Protein AF-A0A7S1ZWA6-F1 (afdb_monomer_lite)

Sequence (176 aa):
ALSWRKVLYVEPWWPSSDVWHSRYDVGHKGELLRSEEECADMYNGGGSVSKQLWMEYSKDRPYVSSAGPEVEAATIIFHNRCNILPDLERWIKEEGYYGGSCSPSFKDLDSALRSIIHILLLLGDKDNDDDDFKWDIFSKLCNNQHVNIVTTYLDKRVCLPRDMGSPCAASIRTLA

Foldseek 3Di:
DDDPVPVPDPDDDDDDPDDDADPVQADPPRDGVDDPVVRCCVVVPDPVVQLVVLCVVCPVPVPADNLHLLLRLLVLCVVCVVVLLVVLLVVCVVVCVDPDDDDDDSVRLSVLSVLSSVLSVLVSPPVDPPVVVNVVSLVVSLPDPSNVSSLVVCLVPDDPPVSHHPRNSVSSNVSD

Structure (mmCIF, N/CA/C/O backbone):
data_AF-A0A7S1ZWA6-F1
#
_entry.id   AF-A0A7S1ZWA6-F1
#
loop_
_atom_site.group_PDB
_atom_site.id
_atom_site.type_symbol
_atom_site.label_atom_id
_atom_site.label_alt_id
_atom_site.label_comp_id
_atom_site.label_asym_id
_atom_site.label_entity_id
_atom_site.label_seq_id
_atom_site.pdbx_PDB_ins_code
_atom_site.Cartn_x
_atom_site.Cartn_y
_atom_site.Cartn_z
_atom_site.occupancy
_atom_site.B_iso_or_equiv
_atom_site.auth_seq_id
_atom_site.auth_comp_id
_atom_site.auth_asym_id
_atom_site.auth_atom_id
_atom_site.pdbx_PDB_model_num
ATOM 1 N N . ALA A 1 1 ? -6.184 -18.912 13.114 1.00 37.22 1 ALA A N 1
ATOM 2 C CA . ALA A 1 1 ? -5.931 -18.716 11.673 1.00 37.22 1 ALA A CA 1
ATOM 3 C C . ALA A 1 1 ? -4.424 -18.714 11.450 1.00 37.22 1 ALA A C 1
ATOM 5 O O . ALA A 1 1 ? -3.718 -18.027 12.178 1.00 37.22 1 ALA A O 1
ATOM 6 N N . LEU A 1 2 ? -3.920 -19.557 10.547 1.00 27.98 2 LEU A N 1
ATOM 7 C CA . LEU A 1 2 ? -2.489 -19.675 10.260 1.00 27.98 2 LEU A CA 1
ATOM 8 C C . LEU A 1 2 ? -2.003 -18.382 9.588 1.00 27.98 2 LEU A C 1
ATOM 10 O O . LEU A 1 2 ? -2.348 -18.106 8.443 1.00 27.98 2 LEU A O 1
ATOM 14 N N . SER A 1 3 ? -1.236 -17.584 10.333 1.00 35.84 3 SER A N 1
ATOM 15 C CA . SER A 1 3 ? -0.477 -16.446 9.812 1.00 35.84 3 SER A CA 1
ATOM 16 C C . SER A 1 3 ? 0.402 -16.911 8.650 1.00 35.84 3 SER A C 1
ATOM 18 O O . SER A 1 3 ? 1.092 -17.929 8.754 1.00 35.84 3 SER A O 1
ATOM 20 N N . TRP A 1 4 ? 0.426 -16.149 7.557 1.00 37.41 4 TRP A N 1
ATOM 21 C CA . TRP A 1 4 ? 1.254 -16.436 6.380 1.00 37.41 4 TRP A CA 1
ATOM 22 C C . TRP A 1 4 ? 2.762 -16.431 6.679 1.00 37.41 4 TRP A C 1
ATOM 24 O O . TRP A 1 4 ? 3.546 -16.844 5.829 1.00 37.41 4 TRP A O 1
ATOM 34 N N . ARG A 1 5 ? 3.170 -16.100 7.919 1.00 39.28 5 ARG A N 1
ATOM 35 C CA . ARG A 1 5 ? 4.520 -16.341 8.458 1.00 39.28 5 ARG A CA 1
ATOM 36 C C . ARG A 1 5 ? 5.006 -17.794 8.319 1.00 39.28 5 ARG A C 1
ATOM 38 O O . ARG A 1 5 ? 6.176 -18.033 8.569 1.00 39.28 5 ARG A O 1
ATOM 45 N N . LYS A 1 6 ? 4.164 -18.766 7.936 1.00 35.19 6 LYS A N 1
ATOM 46 C CA . LYS A 1 6 ? 4.553 -20.183 7.780 1.00 35.19 6 LYS A CA 1
ATOM 47 C C . LYS A 1 6 ? 4.472 -20.771 6.365 1.00 35.19 6 LYS A C 1
ATOM 49 O O . LYS A 1 6 ? 4.787 -21.942 6.213 1.00 35.19 6 LYS A O 1
ATOM 54 N N . VAL A 1 7 ? 4.088 -20.014 5.333 1.00 34.69 7 VAL A N 1
ATOM 55 C CA . VAL A 1 7 ? 3.915 -20.586 3.972 1.00 34.69 7 VAL A CA 1
ATOM 56 C C . VAL A 1 7 ? 5.137 -20.370 3.061 1.00 34.69 7 VAL A C 1
ATOM 58 O O . VAL A 1 7 ? 5.236 -20.997 2.014 1.00 34.69 7 VAL A O 1
ATOM 61 N N . LEU A 1 8 ? 6.129 -19.580 3.492 1.00 34.53 8 LEU A N 1
ATOM 62 C CA . LEU A 1 8 ? 7.425 -19.444 2.801 1.00 34.53 8 LEU A CA 1
ATOM 63 C C . LEU A 1 8 ? 8.620 -20.039 3.571 1.00 34.53 8 LEU A C 1
ATOM 65 O O . LEU A 1 8 ? 9.731 -20.027 3.057 1.00 34.53 8 LEU A O 1
ATOM 69 N N . TYR A 1 9 ? 8.404 -20.615 4.759 1.00 34.94 9 TYR A N 1
ATOM 70 C CA . TYR A 1 9 ? 9.453 -21.291 5.531 1.00 34.94 9 TYR A CA 1
ATOM 71 C C . TYR A 1 9 ? 9.275 -22.807 5.458 1.00 34.94 9 TYR A C 1
ATOM 73 O O . TYR A 1 9 ? 8.705 -23.434 6.351 1.00 34.94 9 TYR A O 1
ATOM 81 N N . VAL A 1 10 ? 9.767 -23.392 4.367 1.00 36.12 10 VAL A N 1
ATOM 82 C CA . VAL A 1 10 ? 10.088 -24.821 4.317 1.00 36.12 10 VAL A CA 1
ATOM 83 C C . VAL A 1 10 ? 11.434 -24.990 5.027 1.00 36.12 10 VAL A C 1
ATOM 85 O O . VAL A 1 10 ? 12.458 -24.716 4.423 1.00 36.12 10 VAL A O 1
ATOM 88 N N . GLU A 1 11 ? 11.361 -25.365 6.309 1.00 33.47 11 GLU A N 1
ATOM 89 C CA . GLU A 1 11 ? 12.400 -25.867 7.239 1.00 33.47 11 GLU A CA 1
ATOM 90 C C . GLU A 1 11 ? 13.762 -25.127 7.353 1.00 33.47 11 GLU A C 1
ATOM 92 O O . GLU A 1 11 ? 14.417 -24.833 6.357 1.00 33.47 11 GLU A O 1
ATOM 97 N N . PRO A 1 12 ? 14.251 -24.847 8.583 1.00 37.88 12 PRO A N 1
ATOM 98 C CA . PRO A 1 12 ? 15.479 -24.088 8.788 1.00 37.88 12 PRO A CA 1
ATOM 99 C C . PRO A 1 12 ? 16.715 -24.988 8.667 1.00 37.88 12 PRO A C 1
ATOM 101 O O . PRO A 1 12 ? 16.806 -26.022 9.328 1.00 37.88 12 PRO A O 1
ATOM 104 N N . TRP A 1 13 ? 17.719 -24.545 7.913 1.00 33.16 13 TRP A N 1
ATOM 105 C CA . TRP A 1 13 ? 19.096 -25.000 8.101 1.00 33.16 13 TRP A CA 1
ATOM 106 C C . TRP A 1 13 ? 20.011 -23.768 8.178 1.00 33.16 13 TRP A C 1
ATOM 108 O O . TRP A 1 13 ? 19.970 -22.893 7.321 1.00 33.16 13 TRP A O 1
ATOM 118 N N . TRP A 1 14 ? 20.810 -23.710 9.248 1.00 42.53 14 TRP A N 1
ATOM 119 C CA . TRP A 1 14 ? 21.874 -22.732 9.559 1.00 42.53 14 TRP A CA 1
ATOM 120 C C . TRP A 1 14 ? 23.223 -23.512 9.622 1.00 42.53 14 TRP A C 1
ATOM 122 O O . TRP A 1 14 ? 23.127 -24.722 9.867 1.00 42.53 14 TRP A O 1
ATOM 132 N N . PRO A 1 15 ? 24.451 -22.932 9.455 1.00 47.16 15 PRO A N 1
ATOM 133 C CA . PRO A 1 15 ? 24.864 -21.747 10.211 1.00 47.16 15 PRO A CA 1
ATOM 134 C C . PRO A 1 15 ? 25.887 -20.726 9.655 1.00 47.16 15 PRO A C 1
ATOM 136 O O . PRO A 1 15 ? 27.034 -21.077 9.402 1.00 47.16 15 PRO A O 1
ATOM 139 N N . SER A 1 16 ? 25.544 -19.431 9.716 1.00 37.75 16 SER A N 1
ATOM 140 C CA . SER A 1 16 ? 26.432 -18.349 10.206 1.00 37.75 16 SER A CA 1
ATOM 141 C C . SER A 1 16 ? 25.599 -17.147 10.682 1.00 37.75 16 SER A C 1
ATOM 143 O O . SER A 1 16 ? 24.561 -16.846 10.122 1.00 37.75 16 SER A O 1
ATOM 145 N N . SER A 1 17 ? 25.969 -16.539 11.808 1.00 46.81 17 SER A N 1
ATOM 146 C CA . SER A 1 17 ? 25.176 -15.565 12.577 1.00 46.81 17 SER A CA 1
ATOM 147 C C . SER A 1 17 ? 24.737 -14.318 11.789 1.00 46.81 17 SER A C 1
ATOM 149 O O . SER A 1 17 ? 25.574 -13.613 11.241 1.00 46.81 17 SER A O 1
ATOM 151 N N . ASP A 1 18 ? 23.433 -14.032 11.871 1.00 48.75 18 ASP A N 1
ATOM 152 C CA . ASP A 1 18 ? 22.738 -12.755 11.620 1.00 48.75 18 ASP A CA 1
ATOM 153 C C . ASP A 1 18 ? 22.154 -12.443 10.224 1.00 48.75 18 ASP A C 1
ATOM 155 O O . ASP A 1 18 ? 21.359 -11.506 10.134 1.00 48.75 18 ASP A O 1
ATOM 159 N N . VAL A 1 19 ? 22.384 -13.238 9.166 1.00 51.50 19 VAL A N 1
ATOM 160 C CA . VAL A 1 19 ? 21.798 -12.960 7.827 1.00 51.50 19 VAL A CA 1
ATOM 161 C C . VAL A 1 19 ? 21.199 -14.206 7.162 1.00 51.50 19 VAL A C 1
ATOM 163 O O . VAL A 1 19 ? 21.841 -15.242 7.042 1.00 51.50 19 VAL A O 1
ATOM 166 N N . TRP A 1 20 ? 19.925 -14.125 6.749 1.00 56.06 20 TRP A N 1
ATOM 167 C CA . TRP A 1 20 ? 19.206 -15.228 6.093 1.00 56.06 20 TRP A CA 1
ATOM 168 C C . TRP A 1 20 ? 19.703 -15.455 4.657 1.00 56.06 20 TRP A C 1
ATOM 170 O O . TRP A 1 20 ? 19.647 -14.543 3.837 1.00 56.06 20 TRP A O 1
ATOM 180 N N . HIS A 1 21 ? 20.078 -16.694 4.321 1.00 50.84 21 HIS A N 1
ATOM 181 C CA . HIS A 1 21 ? 20.459 -17.111 2.963 1.00 50.84 21 HIS A CA 1
ATOM 182 C C . HIS A 1 21 ? 19.556 -18.258 2.482 1.00 50.84 21 HIS A C 1
ATOM 184 O O . HIS A 1 21 ? 19.203 -19.135 3.274 1.00 50.84 21 HIS A O 1
ATOM 190 N N . SER A 1 22 ? 19.139 -18.280 1.205 1.00 57.06 22 SER A N 1
ATOM 191 C CA . SER A 1 22 ? 18.287 -19.381 0.719 1.00 57.06 22 SER A CA 1
ATOM 192 C C . SER A 1 22 ? 19.089 -20.633 0.374 1.00 57.06 22 SER A C 1
ATOM 194 O O . SER A 1 22 ? 20.26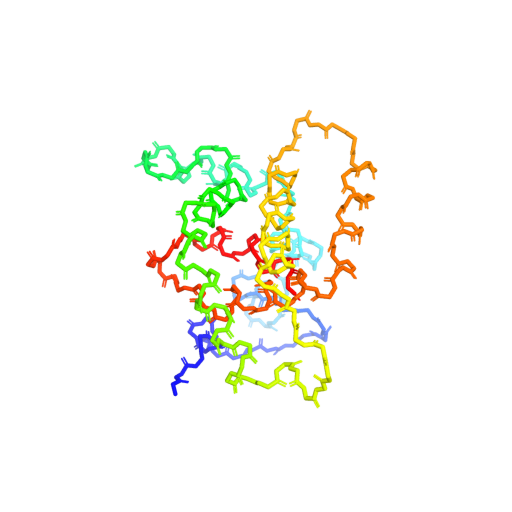7 -20.574 0.035 1.00 57.06 22 SER A O 1
ATOM 196 N N . ARG A 1 23 ? 18.413 -21.789 0.382 1.00 56.72 23 ARG A N 1
ATOM 197 C CA . ARG A 1 23 ? 18.974 -23.111 0.039 1.00 56.72 23 ARG A CA 1
ATOM 198 C C . ARG A 1 23 ? 19.673 -23.190 -1.324 1.00 56.72 23 ARG A C 1
ATOM 200 O O . ARG A 1 23 ? 20.365 -24.168 -1.580 1.00 56.72 23 ARG A O 1
ATOM 207 N N . TYR A 1 24 ? 19.414 -22.240 -2.221 1.00 58.88 24 TYR A N 1
ATOM 208 C CA . TYR A 1 24 ? 20.044 -22.188 -3.541 1.00 58.88 24 TYR A CA 1
ATOM 209 C C . TYR A 1 24 ? 21.409 -21.501 -3.520 1.00 58.88 24 TYR A C 1
ATOM 211 O O . TYR A 1 24 ? 22.161 -21.663 -4.473 1.00 58.88 24 TYR A O 1
ATOM 219 N N . ASP A 1 25 ? 21.732 -20.783 -2.443 1.00 56.66 25 ASP A N 1
ATOM 220 C CA . ASP A 1 25 ? 23.010 -20.094 -2.254 1.00 56.66 25 ASP A CA 1
ATOM 221 C C . ASP A 1 25 ? 23.911 -20.802 -1.253 1.00 56.66 25 ASP A C 1
ATOM 223 O O . ASP A 1 25 ? 24.984 -20.302 -0.950 1.00 56.66 25 ASP A O 1
ATOM 227 N N . VAL A 1 26 ? 23.502 -21.965 -0.746 1.00 53.94 26 VAL A N 1
ATOM 228 C CA . VAL A 1 26 ? 24.263 -22.729 0.240 1.00 53.94 26 VAL A CA 1
ATOM 229 C C . VAL A 1 26 ? 24.624 -24.094 -0.348 1.00 53.94 26 VAL A C 1
ATOM 231 O O . VAL A 1 26 ? 23.757 -24.871 -0.748 1.00 53.94 26 VAL A O 1
ATOM 234 N N . GLY A 1 27 ? 25.921 -24.390 -0.424 1.00 64.75 27 GLY A N 1
ATOM 235 C CA . GLY A 1 27 ? 26.468 -25.641 -0.939 1.00 64.75 27 GLY A CA 1
ATOM 236 C C . GLY A 1 27 ? 26.289 -26.824 0.017 1.00 64.75 27 GLY A C 1
ATOM 237 O O . GLY A 1 27 ? 25.732 -26.705 1.108 1.00 64.75 27 GLY A O 1
ATOM 238 N N . HIS A 1 28 ? 26.831 -27.988 -0.365 1.00 49.00 28 HIS A N 1
ATOM 239 C CA . HIS A 1 28 ? 26.666 -29.286 0.325 1.00 49.00 28 HIS A CA 1
ATOM 240 C C . HIS A 1 28 ? 27.190 -29.327 1.789 1.00 49.00 28 HIS A C 1
ATOM 242 O O . HIS A 1 28 ? 27.179 -30.375 2.431 1.00 49.00 28 HIS A O 1
ATOM 248 N N . LYS A 1 29 ? 27.664 -28.216 2.362 1.00 56.00 29 LYS A N 1
ATOM 249 C CA . LYS A 1 29 ? 28.190 -28.149 3.737 1.00 56.00 29 LYS A CA 1
ATOM 250 C C . LYS A 1 29 ? 27.863 -26.856 4.487 1.00 56.00 29 LYS A C 1
ATOM 252 O O . LYS A 1 29 ? 28.494 -26.581 5.499 1.00 56.00 29 LYS A O 1
ATOM 257 N N . GLY A 1 30 ? 26.901 -26.063 4.019 1.00 56.09 30 GLY A N 1
ATOM 258 C CA . GLY A 1 30 ? 26.610 -24.777 4.664 1.00 56.09 30 GLY A CA 1
ATOM 259 C C . GLY A 1 30 ? 27.470 -23.612 4.164 1.00 56.09 30 GLY A C 1
ATOM 260 O O . GLY A 1 30 ? 27.243 -22.485 4.577 1.00 56.09 30 GLY A O 1
ATOM 261 N N . GLU A 1 31 ? 28.433 -23.865 3.275 1.00 64.50 31 GLU A N 1
ATOM 262 C CA . GLU A 1 31 ? 29.238 -22.820 2.638 1.00 64.50 31 GLU A CA 1
ATOM 263 C C . GLU A 1 31 ? 28.384 -22.047 1.634 1.00 64.50 31 GLU A C 1
ATOM 265 O O . GLU A 1 31 ? 27.687 -22.660 0.821 1.00 64.50 31 GLU A O 1
ATOM 270 N N . LEU A 1 32 ? 28.440 -20.716 1.676 1.00 59.88 32 LEU A N 1
ATOM 271 C CA . LEU A 1 32 ? 27.784 -19.902 0.663 1.00 59.88 32 LEU A CA 1
ATOM 272 C C . LEU A 1 32 ? 28.450 -20.148 -0.697 1.00 59.88 32 LEU A C 1
ATOM 274 O O . LEU A 1 32 ? 29.672 -20.131 -0.827 1.00 59.88 32 LEU A O 1
ATOM 278 N N . LEU A 1 33 ? 27.636 -20.389 -1.722 1.00 72.50 33 LEU A N 1
ATOM 279 C CA . LEU A 1 33 ? 28.070 -20.563 -3.112 1.00 72.50 33 LEU A CA 1
ATOM 280 C C . LEU A 1 33 ? 28.536 -19.244 -3.747 1.00 72.50 33 LEU A C 1
ATOM 282 O O . LEU A 1 33 ? 29.044 -19.247 -4.867 1.00 72.50 33 LEU A O 1
ATOM 286 N N . ARG A 1 34 ? 28.314 -18.132 -3.046 1.00 70.56 34 ARG A N 1
ATOM 287 C CA . ARG A 1 34 ? 28.573 -16.743 -3.429 1.00 70.56 34 ARG A CA 1
ATOM 288 C C . ARG A 1 34 ? 29.049 -15.973 -2.202 1.00 70.56 34 ARG A C 1
ATOM 290 O O . ARG A 1 34 ? 28.900 -16.464 -1.084 1.00 70.56 34 ARG A O 1
ATOM 297 N N . SER A 1 35 ? 29.608 -14.781 -2.380 1.00 76.06 35 SER A N 1
ATOM 298 C CA . SER A 1 35 ? 29.927 -13.943 -1.218 1.00 76.06 35 SER A CA 1
AT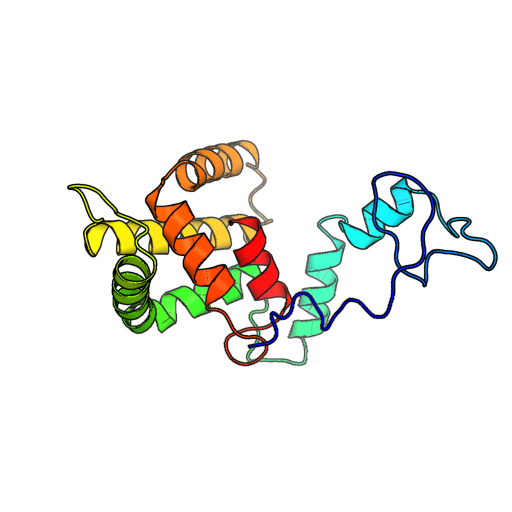OM 299 C C . SER A 1 35 ? 28.646 -13.501 -0.490 1.00 76.06 35 SER A C 1
ATOM 301 O O . SER A 1 35 ? 27.558 -13.472 -1.074 1.00 76.06 35 SER A O 1
ATOM 303 N N . GLU A 1 36 ? 28.755 -13.149 0.795 1.00 63.97 36 GLU A N 1
ATOM 304 C CA . GLU A 1 36 ? 27.631 -12.564 1.544 1.00 63.97 36 GLU A CA 1
ATOM 305 C C . GLU A 1 36 ? 27.128 -11.274 0.884 1.00 63.97 36 GLU A C 1
ATOM 307 O O . GLU A 1 36 ? 25.920 -11.061 0.830 1.00 63.97 36 GLU A O 1
ATOM 312 N N . GLU A 1 37 ? 28.032 -10.467 0.314 1.00 63.41 37 GLU A N 1
ATOM 313 C CA . GLU A 1 37 ? 27.702 -9.262 -0.458 1.00 63.41 37 GLU A CA 1
ATOM 314 C C . GLU A 1 37 ? 26.901 -9.595 -1.725 1.00 63.41 37 GLU A C 1
ATOM 316 O O . GLU A 1 37 ? 25.874 -8.978 -1.972 1.00 63.41 37 GLU A O 1
ATOM 321 N N . GLU A 1 38 ? 27.285 -10.622 -2.489 1.00 61.59 38 GLU A N 1
ATOM 322 C CA . GLU A 1 38 ? 26.538 -11.065 -3.677 1.00 61.59 38 GLU A CA 1
ATOM 323 C C . GLU A 1 38 ? 25.165 -11.644 -3.317 1.00 61.59 38 GLU A C 1
ATOM 325 O O . GLU A 1 38 ? 24.186 -11.451 -4.042 1.00 61.59 38 GLU A O 1
ATOM 330 N N . CYS A 1 39 ? 25.071 -12.355 -2.191 1.00 54.94 39 CYS A N 1
ATOM 331 C CA . CYS A 1 39 ? 23.794 -12.834 -1.674 1.00 54.94 39 CYS A CA 1
ATOM 332 C C . CYS A 1 39 ? 22.917 -11.653 -1.247 1.00 54.94 39 CYS A C 1
ATOM 334 O O . CYS A 1 39 ? 21.750 -11.588 -1.628 1.00 54.94 39 CYS A O 1
ATOM 336 N N . ALA A 1 40 ? 23.479 -10.703 -0.499 1.00 55.19 40 ALA A N 1
ATOM 337 C CA . ALA A 1 40 ? 22.793 -9.487 -0.093 1.00 55.19 40 ALA A CA 1
ATOM 338 C C . ALA A 1 40 ? 22.317 -8.690 -1.315 1.00 55.19 40 ALA A C 1
ATOM 340 O O . ALA A 1 40 ? 21.155 -8.311 -1.353 1.00 55.19 40 ALA A O 1
ATOM 341 N N . ASP A 1 41 ? 23.133 -8.522 -2.353 1.00 55.72 41 ASP A N 1
ATOM 342 C CA . ASP A 1 41 ? 22.749 -7.828 -3.587 1.00 55.72 41 ASP A CA 1
ATOM 343 C C . ASP A 1 41 ? 21.674 -8.574 -4.386 1.00 55.72 41 ASP A C 1
ATOM 345 O O . ASP A 1 41 ? 20.806 -7.948 -4.999 1.00 55.72 41 ASP A O 1
ATOM 349 N N . MET A 1 42 ? 21.681 -9.908 -4.369 1.00 51.78 42 MET A N 1
ATOM 350 C CA . MET A 1 42 ? 20.676 -10.718 -5.058 1.00 51.78 42 MET A CA 1
ATOM 351 C C . MET A 1 42 ? 19.314 -10.692 -4.348 1.00 51.78 42 MET A C 1
ATOM 353 O O . MET A 1 42 ? 18.279 -10.671 -5.018 1.00 51.78 42 MET A O 1
ATOM 357 N N . TYR A 1 43 ? 19.301 -10.692 -3.011 1.00 49.50 43 TYR A N 1
ATOM 358 C CA . TYR A 1 43 ? 18.070 -10.687 -2.209 1.00 49.50 43 TYR A CA 1
ATOM 359 C C . TYR A 1 43 ? 17.535 -9.288 -1.922 1.00 49.50 43 TYR A C 1
ATOM 361 O O . TYR A 1 43 ? 16.322 -9.083 -1.967 1.00 49.50 43 TYR A O 1
ATOM 369 N N . ASN A 1 44 ? 18.419 -8.330 -1.649 1.00 45.91 44 ASN A N 1
ATOM 370 C CA . ASN A 1 44 ? 18.046 -6.932 -1.448 1.00 45.91 44 ASN A CA 1
ATOM 371 C C . ASN A 1 44 ? 17.812 -6.226 -2.784 1.00 45.91 44 ASN A C 1
ATOM 373 O O . ASN A 1 44 ? 17.064 -5.255 -2.816 1.00 45.91 44 ASN A O 1
ATOM 377 N N . GLY A 1 45 ? 18.385 -6.754 -3.875 1.00 47.19 45 GLY A N 1
ATOM 378 C CA . GLY A 1 45 ? 18.214 -6.269 -5.235 1.00 47.19 45 GLY A CA 1
ATOM 379 C C . GLY A 1 45 ? 18.798 -4.873 -5.418 1.00 47.19 45 GLY A C 1
ATOM 380 O O . GLY A 1 45 ? 18.282 -3.894 -4.886 1.00 47.19 45 GLY A O 1
ATOM 381 N N . GLY A 1 46 ? 19.799 -4.721 -6.285 1.00 47.38 46 GLY A N 1
ATOM 382 C CA . GLY A 1 46 ? 20.040 -3.405 -6.879 1.00 47.38 46 GLY A CA 1
ATOM 383 C C . GLY A 1 46 ? 18.713 -2.880 -7.449 1.00 47.38 46 GLY A C 1
ATOM 384 O O . GLY A 1 46 ? 18.032 -3.604 -8.180 1.00 47.38 46 GLY A O 1
ATOM 385 N N . GLY A 1 47 ? 18.304 -1.651 -7.110 1.00 51.41 47 GLY A N 1
ATOM 386 C CA . GLY A 1 47 ? 16.974 -1.105 -7.444 1.00 51.41 47 GLY A CA 1
ATOM 387 C C . GLY A 1 47 ? 16.599 -1.127 -8.941 1.00 51.41 47 GLY A C 1
ATOM 388 O O . GLY A 1 47 ? 15.436 -0.892 -9.291 1.00 51.41 47 GLY A O 1
ATOM 389 N N . SER A 1 48 ? 17.563 -1.435 -9.818 1.00 50.56 48 SER A N 1
ATOM 390 C CA . SER A 1 48 ? 17.417 -1.683 -11.255 1.00 50.56 48 SER A CA 1
ATOM 391 C C . SER A 1 48 ? 16.829 -3.063 -11.604 1.00 50.56 48 SER A C 1
ATOM 393 O O . SER A 1 48 ? 16.036 -3.151 -12.545 1.00 50.56 48 SER A O 1
ATOM 395 N N . VAL A 1 49 ? 17.133 -4.122 -10.840 1.00 54.97 49 VAL A N 1
ATOM 396 C CA . VAL A 1 49 ? 16.681 -5.504 -11.109 1.00 54.97 49 VAL A CA 1
ATOM 397 C C . VAL A 1 49 ? 15.171 -5.637 -10.897 1.00 54.97 49 VAL A C 1
ATOM 399 O O . VAL A 1 49 ? 14.473 -6.233 -11.716 1.00 54.97 49 VAL A O 1
ATOM 402 N N . SER A 1 50 ? 14.641 -4.990 -9.855 1.00 64.44 50 SER A N 1
ATOM 403 C CA . SER A 1 50 ? 13.203 -4.982 -9.548 1.00 64.44 50 SER A CA 1
ATOM 404 C C . SER A 1 50 ? 12.358 -4.365 -10.679 1.00 64.44 50 SER A C 1
ATOM 406 O O . SER A 1 50 ? 11.327 -4.920 -11.063 1.00 64.44 50 SER A O 1
ATOM 408 N N . LYS A 1 51 ? 12.826 -3.267 -11.302 1.00 66.31 51 LYS A N 1
ATOM 409 C CA . LYS A 1 51 ? 12.097 -2.590 -12.397 1.00 66.31 51 LYS A CA 1
ATOM 410 C C . LYS A 1 51 ? 12.091 -3.423 -13.677 1.00 66.31 51 LYS A C 1
ATOM 412 O O . LYS A 1 51 ? 11.050 -3.533 -14.316 1.00 66.31 51 LYS A O 1
ATOM 417 N N . GLN A 1 52 ? 13.222 -4.022 -14.051 1.00 70.31 52 GLN A N 1
ATOM 418 C CA . GLN A 1 52 ? 13.285 -4.890 -15.233 1.00 70.31 52 GLN A CA 1
ATOM 419 C C . GLN A 1 52 ? 12.389 -6.120 -15.072 1.00 70.31 52 GLN A C 1
ATOM 421 O O . GLN A 1 52 ? 11.631 -6.439 -15.987 1.00 70.31 52 GLN A O 1
ATOM 426 N N . LEU A 1 53 ? 12.411 -6.752 -13.894 1.00 74.25 53 LEU A N 1
ATOM 427 C CA . LEU A 1 53 ? 11.545 -7.887 -13.584 1.00 74.25 53 LEU A CA 1
ATOM 428 C C . LEU A 1 53 ? 10.060 -7.498 -13.655 1.00 74.25 53 LEU A C 1
ATOM 430 O O . LEU A 1 53 ? 9.253 -8.236 -14.215 1.00 74.25 53 LEU A O 1
ATOM 434 N N . TRP A 1 54 ? 9.700 -6.325 -13.127 1.00 79.69 54 TRP A N 1
ATOM 435 C CA . TRP A 1 54 ? 8.333 -5.814 -13.190 1.00 79.69 54 TRP A CA 1
ATOM 436 C C . TRP A 1 54 ? 7.889 -5.461 -14.613 1.00 79.69 54 TRP A C 1
ATOM 438 O O . TRP A 1 54 ? 6.768 -5.779 -15.013 1.00 79.69 54 TRP A O 1
ATOM 448 N N . MET A 1 55 ? 8.758 -4.833 -15.408 1.00 80.69 55 MET A N 1
ATOM 449 C CA . MET A 1 55 ? 8.471 -4.565 -16.818 1.00 80.69 55 MET A CA 1
ATOM 450 C C . MET A 1 55 ? 8.253 -5.870 -17.586 1.00 80.69 55 MET A C 1
ATOM 452 O O . MET A 1 55 ? 7.288 -5.974 -18.333 1.00 80.69 55 MET A O 1
ATOM 456 N N . GLU A 1 56 ? 9.076 -6.893 -17.355 1.00 82.81 56 GLU A N 1
ATOM 457 C CA . GLU A 1 56 ? 8.871 -8.211 -17.961 1.00 82.81 56 GLU A CA 1
ATOM 458 C C . GLU A 1 56 ? 7.557 -8.855 -17.497 1.00 82.81 56 GLU A C 1
ATOM 460 O O . GLU A 1 56 ? 6.788 -9.367 -18.304 1.00 82.81 56 GLU A O 1
ATOM 465 N N . TYR A 1 57 ? 7.249 -8.767 -16.201 1.00 78.56 57 TYR A N 1
ATOM 466 C CA . TYR A 1 57 ? 6.005 -9.279 -15.630 1.00 78.56 57 TYR A CA 1
ATOM 467 C C . TYR A 1 57 ? 4.754 -8.578 -16.190 1.00 78.56 57 TYR A C 1
ATOM 469 O O . TYR A 1 57 ? 3.730 -9.232 -16.410 1.00 78.56 57 TYR A O 1
ATOM 477 N N . SER A 1 58 ? 4.820 -7.267 -16.426 1.00 80.88 58 SER A N 1
ATOM 478 C CA . SER A 1 58 ? 3.687 -6.465 -16.905 1.00 80.88 58 SER A CA 1
ATOM 479 C C . SER A 1 58 ? 3.442 -6.584 -18.413 1.00 80.88 58 SER A C 1
ATOM 481 O O . SER A 1 58 ? 2.299 -6.410 -18.832 1.00 80.88 58 SER A O 1
ATOM 483 N N . LYS A 1 59 ? 4.447 -6.955 -19.226 1.00 83.38 59 LYS A N 1
ATOM 484 C CA . LYS A 1 59 ? 4.316 -7.105 -20.696 1.00 83.38 59 LYS A CA 1
ATOM 485 C C . LYS A 1 59 ? 3.114 -7.947 -21.125 1.00 83.38 59 LYS A C 1
ATOM 487 O O . LYS A 1 59 ? 2.356 -7.531 -21.995 1.00 83.38 59 LYS A O 1
ATOM 492 N N . ASP A 1 60 ? 2.916 -9.093 -20.479 1.00 82.19 60 ASP A N 1
ATOM 493 C CA . ASP A 1 60 ? 1.844 -10.036 -20.824 1.00 82.19 60 ASP A CA 1
ATOM 494 C C . ASP A 1 60 ? 0.576 -9.851 -19.969 1.00 82.19 60 ASP A C 1
ATOM 496 O O . ASP A 1 60 ? -0.359 -10.652 -20.038 1.00 82.19 60 ASP A O 1
ATOM 500 N N . ARG A 1 61 ? 0.534 -8.819 -19.115 1.00 77.44 61 ARG A N 1
ATOM 501 C CA . ARG A 1 61 ? -0.533 -8.598 -18.129 1.00 77.44 61 ARG A CA 1
ATOM 502 C C . ARG A 1 61 ? -1.072 -7.171 -18.246 1.00 77.44 61 ARG A C 1
ATOM 504 O O . ARG A 1 61 ? -0.702 -6.318 -17.447 1.00 77.44 61 ARG A O 1
ATOM 511 N N . PRO A 1 62 ? -2.006 -6.903 -19.177 1.00 76.75 62 PRO A N 1
ATOM 512 C CA . PRO A 1 62 ? -2.500 -5.545 -19.444 1.00 76.75 62 PRO A CA 1
ATOM 513 C C . PRO A 1 62 ? -3.268 -4.912 -18.273 1.00 76.75 62 PRO A C 1
ATOM 515 O O . PRO A 1 62 ? -3.559 -3.721 -18.297 1.00 76.75 62 PRO A O 1
ATOM 518 N N . TYR A 1 63 ? -3.628 -5.706 -17.263 1.00 75.06 63 TYR A N 1
ATOM 519 C CA . TYR A 1 63 ? -4.292 -5.253 -16.041 1.00 75.06 63 TYR A CA 1
ATOM 520 C C . TYR A 1 63 ? -3.312 -4.824 -14.934 1.00 75.06 63 TYR A C 1
ATOM 522 O O . TYR A 1 63 ? -3.755 -4.305 -13.913 1.00 75.06 63 TYR A O 1
ATOM 530 N N . VAL A 1 64 ? -2.009 -5.060 -15.116 1.00 78.12 64 VAL A N 1
ATOM 531 C CA . VAL A 1 64 ? -0.927 -4.678 -14.195 1.00 78.12 64 VAL A CA 1
ATOM 532 C C . VAL A 1 64 ? -0.349 -3.342 -14.656 1.00 78.12 64 VAL A C 1
ATOM 534 O O . VAL A 1 64 ? -0.186 -3.108 -15.854 1.00 78.12 64 VAL A O 1
ATOM 537 N N . SER A 1 65 ? -0.031 -2.450 -13.720 1.00 79.69 65 SER A N 1
ATOM 538 C CA . SER A 1 65 ? 0.530 -1.140 -14.056 1.00 79.69 65 SER A CA 1
ATOM 539 C C . SER A 1 65 ? 1.924 -1.291 -14.654 1.00 79.69 65 SER A C 1
ATOM 541 O O . SER A 1 65 ? 2.830 -1.801 -14.001 1.00 79.69 65 SER A O 1
ATOM 543 N N . SER A 1 66 ? 2.160 -0.765 -15.855 1.00 81.38 66 SER A N 1
ATOM 544 C CA . SER A 1 66 ? 3.509 -0.718 -16.439 1.00 81.38 66 SER A CA 1
ATOM 545 C C . SER A 1 66 ? 4.449 0.251 -15.709 1.00 81.38 66 SER A C 1
ATOM 547 O O . SER A 1 66 ? 5.659 0.203 -15.914 1.00 81.38 66 SER A O 1
ATOM 549 N N . ALA A 1 67 ? 3.905 1.139 -14.869 1.00 83.06 67 ALA A N 1
ATOM 550 C CA . ALA A 1 67 ? 4.667 2.175 -14.176 1.00 83.06 67 ALA A CA 1
ATOM 551 C C . ALA A 1 67 ? 5.441 1.660 -12.949 1.00 83.06 67 ALA A C 1
ATOM 553 O O . ALA A 1 67 ? 6.353 2.336 -12.487 1.00 83.06 67 ALA A O 1
ATOM 554 N N . GLY A 1 68 ? 5.109 0.476 -12.433 1.00 88.06 68 GLY A N 1
ATOM 555 C CA . GLY A 1 68 ? 5.777 -0.103 -11.267 1.00 88.06 68 GLY A CA 1
ATOM 556 C C . GLY A 1 68 ? 4.800 -0.655 -10.228 1.00 88.06 68 GLY A C 1
ATOM 557 O O . GLY A 1 68 ? 3.618 -0.288 -10.235 1.00 88.06 68 GLY A O 1
ATOM 558 N N . PRO A 1 69 ? 5.286 -1.511 -9.316 1.00 89.06 69 PRO A N 1
ATOM 559 C CA . PRO A 1 69 ? 4.468 -2.075 -8.249 1.00 89.06 69 PRO A CA 1
ATOM 560 C C . PRO A 1 69 ? 4.004 -1.022 -7.234 1.00 89.06 69 PRO A C 1
ATOM 562 O O . PRO A 1 69 ? 2.886 -1.117 -6.726 1.00 89.06 69 PRO A O 1
ATOM 565 N N . GLU A 1 70 ? 4.801 0.020 -6.981 1.00 90.50 70 GLU A N 1
ATOM 566 C CA . GLU A 1 70 ? 4.441 1.124 -6.087 1.00 90.50 70 GLU A CA 1
ATOM 567 C C . GLU A 1 70 ? 3.252 1.915 -6.650 1.00 90.50 70 GLU A C 1
ATOM 569 O O . GLU A 1 70 ? 2.284 2.201 -5.943 1.00 90.50 70 GLU A O 1
ATOM 574 N N . VAL A 1 71 ? 3.290 2.216 -7.952 1.00 90.38 71 VAL A N 1
ATOM 575 C CA . VAL A 1 71 ? 2.226 2.954 -8.646 1.00 90.38 71 VAL A CA 1
ATOM 576 C C . VAL A 1 71 ? 0.946 2.122 -8.719 1.00 90.38 71 VAL A C 1
ATOM 578 O O . VAL A 1 71 ? -0.154 2.658 -8.558 1.00 90.38 71 VAL A O 1
ATOM 581 N N . GLU A 1 72 ? 1.062 0.807 -8.918 1.00 89.94 72 GLU A N 1
ATOM 582 C CA . GLU A 1 72 ? -0.087 -0.099 -8.861 1.00 89.94 72 GLU A CA 1
ATOM 583 C C . GLU A 1 72 ? -0.718 -0.126 -7.466 1.00 89.94 72 GLU A C 1
ATOM 585 O O . GLU A 1 72 ? -1.929 0.069 -7.341 1.00 89.94 72 GLU A O 1
ATOM 590 N N . ALA A 1 73 ? 0.091 -0.293 -6.416 1.00 91.88 73 ALA A N 1
ATOM 591 C CA . ALA A 1 73 ? -0.372 -0.242 -5.032 1.00 91.88 73 ALA A CA 1
ATOM 592 C C . ALA A 1 73 ? -1.091 1.083 -4.730 1.00 91.88 73 ALA A C 1
ATOM 594 O O . ALA A 1 73 ? -2.217 1.075 -4.228 1.00 91.88 73 ALA A O 1
ATOM 595 N N . ALA A 1 74 ? -0.487 2.216 -5.107 1.00 93.56 74 ALA A N 1
ATOM 596 C CA . ALA A 1 74 ? -1.071 3.547 -4.945 1.00 93.56 74 ALA A CA 1
ATOM 597 C C . ALA A 1 74 ? -2.444 3.656 -5.629 1.00 93.56 74 ALA A C 1
ATOM 599 O O . ALA A 1 74 ? -3.413 4.127 -5.031 1.00 93.56 74 ALA A O 1
ATOM 600 N N . THR A 1 75 ? -2.540 3.161 -6.865 1.00 91.06 75 THR A N 1
ATOM 601 C CA . THR A 1 75 ? -3.764 3.173 -7.677 1.00 91.06 75 THR A CA 1
ATOM 602 C C . THR A 1 75 ? -4.867 2.318 -7.053 1.00 91.06 75 THR A C 1
ATOM 604 O O . THR A 1 75 ? -6.015 2.756 -6.952 1.00 91.06 75 THR A O 1
ATOM 607 N N . ILE A 1 76 ? -4.533 1.112 -6.584 1.00 92.19 76 ILE A N 1
ATOM 608 C CA . ILE A 1 76 ? -5.483 0.203 -5.926 1.00 92.19 76 ILE A CA 1
ATOM 609 C C . ILE A 1 76 ? -6.014 0.818 -4.628 1.00 92.19 76 ILE A C 1
ATOM 611 O O . ILE A 1 76 ? -7.226 0.788 -4.389 1.00 92.19 76 ILE A O 1
ATOM 615 N N . ILE A 1 77 ? -5.133 1.400 -3.808 1.00 94.81 77 ILE A N 1
ATOM 616 C CA . ILE A 1 77 ? -5.518 2.079 -2.564 1.00 94.81 77 ILE A CA 1
ATOM 617 C C . ILE A 1 77 ? -6.420 3.277 -2.874 1.00 94.81 77 ILE A C 1
ATOM 619 O O . ILE A 1 77 ? -7.468 3.435 -2.247 1.00 94.81 77 ILE A O 1
ATOM 623 N N . PHE A 1 78 ? -6.055 4.097 -3.862 1.00 94.44 78 PHE A N 1
ATOM 624 C CA . PHE A 1 78 ? -6.834 5.264 -4.266 1.00 94.44 78 PHE A CA 1
ATOM 625 C C . PHE A 1 78 ? -8.255 4.885 -4.706 1.00 94.44 78 PHE A C 1
ATOM 627 O O . PHE A 1 78 ? -9.224 5.455 -4.201 1.00 94.44 78 PHE A O 1
ATOM 634 N N . HIS A 1 79 ? -8.397 3.888 -5.584 1.00 91.06 79 HIS A N 1
ATOM 635 C CA . HIS A 1 79 ? -9.706 3.441 -6.067 1.00 91.06 79 HIS A CA 1
ATOM 636 C C . HIS A 1 79 ? -10.569 2.802 -4.971 1.00 91.06 79 HIS A C 1
ATOM 638 O O . HIS A 1 79 ? -11.788 2.964 -4.982 1.00 91.06 79 HIS A O 1
ATOM 644 N N . ASN A 1 80 ? -9.958 2.119 -3.997 1.00 94.62 80 ASN A N 1
ATOM 645 C CA . ASN A 1 80 ? -10.679 1.462 -2.901 1.00 94.62 80 ASN A CA 1
ATOM 646 C C . ASN A 1 80 ? -10.804 2.311 -1.631 1.00 94.62 80 ASN A C 1
ATOM 648 O O . ASN A 1 80 ? -11.357 1.849 -0.632 1.00 94.62 80 ASN A O 1
ATOM 652 N N . ARG A 1 81 ? -10.336 3.561 -1.654 1.00 93.38 81 ARG A N 1
ATOM 653 C CA . ARG A 1 81 ? -10.310 4.475 -0.506 1.00 93.38 81 ARG A CA 1
ATOM 654 C C . ARG A 1 81 ? -11.641 4.562 0.248 1.00 93.38 81 ARG A C 1
ATOM 656 O O . ARG A 1 81 ? -11.646 4.585 1.476 1.00 93.38 81 ARG A O 1
ATOM 663 N N . CYS A 1 82 ? -12.766 4.600 -0.467 1.00 91.38 82 CYS A N 1
ATOM 664 C CA . CYS A 1 82 ? -14.101 4.679 0.136 1.00 91.38 82 CYS A CA 1
ATOM 665 C C . CYS A 1 82 ? -14.481 3.440 0.962 1.00 91.38 82 CYS A C 1
ATOM 667 O O . CYS A 1 82 ? -15.255 3.568 1.904 1.00 91.38 82 CYS A O 1
ATOM 669 N N . ASN A 1 83 ? -13.914 2.274 0.645 1.00 94.00 83 ASN A N 1
ATOM 670 C CA . ASN A 1 83 ? -14.119 1.027 1.382 1.00 94.00 83 ASN A CA 1
ATOM 671 C C . ASN A 1 83 ? -13.065 0.841 2.482 1.00 94.00 83 ASN A C 1
ATOM 673 O O . ASN A 1 83 ? -13.369 0.312 3.547 1.00 94.00 83 ASN A O 1
ATOM 677 N N . ILE A 1 84 ? -11.837 1.306 2.235 1.00 94.38 84 ILE A N 1
ATOM 678 C CA . ILE A 1 84 ? -10.715 1.211 3.174 1.00 94.38 84 ILE A CA 1
ATOM 679 C C . ILE A 1 84 ? -10.978 2.030 4.439 1.00 94.38 84 ILE A C 1
ATOM 681 O O . ILE A 1 84 ? -10.773 1.517 5.533 1.00 94.38 84 ILE A O 1
ATOM 685 N N . LEU A 1 85 ? -11.434 3.281 4.313 1.00 94.06 85 LEU A N 1
ATOM 686 C CA . LEU A 1 85 ? -11.551 4.184 5.465 1.00 94.06 85 LEU A CA 1
ATOM 687 C C . LEU A 1 85 ? -12.566 3.709 6.526 1.00 94.06 85 LEU A C 1
ATOM 689 O O . LEU A 1 85 ? -12.207 3.707 7.703 1.00 94.06 85 LEU A O 1
ATOM 693 N N . PRO A 1 86 ? -13.788 3.257 6.172 1.00 92.62 86 PRO A N 1
ATOM 694 C CA . PRO A 1 86 ? -14.718 2.711 7.162 1.00 92.62 86 PRO A CA 1
ATOM 695 C C . PRO A 1 86 ? -14.233 1.406 7.814 1.00 92.62 86 PRO A C 1
ATOM 697 O O . PRO A 1 86 ? -14.500 1.179 8.994 1.00 92.62 86 PRO A O 1
ATOM 700 N N . ASP A 1 87 ? -13.540 0.542 7.061 1.00 94.81 87 ASP A N 1
ATOM 701 C CA . ASP A 1 87 ? -12.984 -0.721 7.579 1.00 94.81 87 ASP A CA 1
ATOM 702 C C . ASP A 1 87 ? -11.808 -0.448 8.533 1.00 94.81 87 ASP A C 1
ATOM 704 O O . ASP A 1 87 ? -11.751 -1.002 9.628 1.00 94.81 87 ASP A O 1
ATOM 708 N N . LEU A 1 88 ? -10.946 0.513 8.189 1.00 94.12 88 LEU A N 1
ATOM 709 C CA . LEU A 1 88 ? -9.874 1.011 9.050 1.00 94.12 88 LEU A CA 1
ATOM 710 C C . LEU A 1 88 ? -10.414 1.599 10.361 1.00 94.12 88 LEU A C 1
ATOM 712 O O . LEU A 1 88 ? -9.902 1.279 11.430 1.00 94.12 88 LEU A O 1
ATOM 716 N N . GLU A 1 89 ? -11.446 2.446 10.305 1.00 92.88 89 GLU A N 1
ATOM 717 C CA . GLU A 1 89 ? -12.034 3.041 11.512 1.00 92.88 89 GLU A CA 1
ATOM 718 C C . GLU A 1 89 ? -12.582 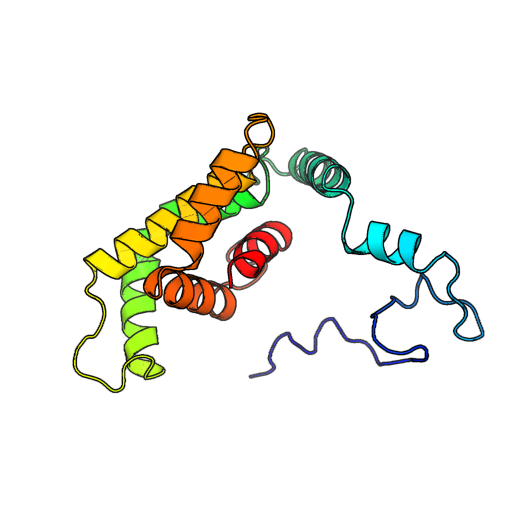1.963 12.460 1.00 92.88 89 GLU A C 1
ATOM 720 O O . GLU A 1 89 ? -12.432 2.057 13.680 1.00 92.88 89 GLU A O 1
ATOM 725 N N . ARG A 1 90 ? -13.197 0.915 11.900 1.00 90.88 90 ARG A N 1
ATOM 726 C CA . ARG A 1 90 ? -13.659 -0.245 12.666 1.00 90.88 90 ARG A CA 1
ATOM 727 C C . ARG A 1 90 ? -12.489 -1.009 13.278 1.00 90.88 90 ARG A C 1
ATOM 729 O O . ARG A 1 90 ? -12.501 -1.261 14.478 1.00 90.88 90 ARG A O 1
ATOM 736 N N . TRP A 1 91 ? -11.470 -1.308 12.479 1.00 91.94 91 TRP A N 1
ATOM 737 C CA . TRP A 1 91 ? -10.281 -2.032 12.915 1.00 91.94 91 TRP A CA 1
ATOM 738 C C . TRP A 1 91 ? -9.544 -1.318 14.059 1.00 91.94 91 TRP A C 1
ATOM 740 O O . TRP A 1 91 ? -9.181 -1.951 15.047 1.00 91.94 91 TRP A O 1
ATOM 750 N N . ILE A 1 92 ? -9.403 0.012 13.992 1.00 90.81 92 ILE A N 1
ATOM 751 C CA . ILE A 1 92 ? -8.791 0.821 15.062 1.00 90.81 92 ILE A CA 1
ATOM 752 C C . ILE A 1 92 ? -9.555 0.665 16.387 1.00 90.81 92 ILE A C 1
ATOM 754 O O . ILE A 1 92 ? -8.931 0.554 17.447 1.00 90.81 92 ILE A O 1
ATOM 758 N N . LYS A 1 93 ? -10.895 0.661 16.335 1.00 88.25 93 LYS A N 1
ATOM 759 C CA . LYS A 1 93 ? -11.758 0.491 17.517 1.00 88.25 93 LYS A CA 1
ATOM 760 C C . LYS A 1 93 ? -11.640 -0.913 18.109 1.00 88.25 93 LYS A C 1
ATOM 762 O O . LYS A 1 93 ? -11.641 -1.048 19.328 1.00 88.25 93 LYS A O 1
ATOM 767 N N . GLU A 1 94 ? -11.542 -1.935 17.263 1.00 89.06 94 GLU A N 1
ATOM 768 C CA . GLU A 1 94 ? -11.452 -3.342 17.676 1.00 89.06 94 GLU A CA 1
ATOM 769 C C . GLU A 1 94 ? -10.090 -3.692 18.291 1.00 89.06 94 GLU A C 1
ATOM 771 O O . GLU A 1 94 ? -10.034 -4.351 19.327 1.00 89.06 94 GLU A O 1
ATOM 776 N N . GLU A 1 95 ? -8.992 -3.224 17.696 1.00 84.81 95 GLU A N 1
ATOM 777 C CA . GLU A 1 95 ? -7.631 -3.519 18.171 1.00 84.81 95 GLU A CA 1
ATOM 778 C C . GLU A 1 95 ? -7.207 -2.649 19.365 1.00 84.81 95 GLU A C 1
ATOM 780 O O . GLU A 1 95 ? -6.160 -2.884 19.964 1.00 84.81 95 GLU A O 1
ATOM 785 N N . GLY A 1 96 ? -7.992 -1.627 19.716 1.00 75.56 96 GLY A N 1
ATOM 786 C CA . GLY A 1 96 ? -7.690 -0.758 20.850 1.00 75.56 96 GLY A CA 1
ATOM 787 C C . GLY A 1 96 ? -6.442 0.106 20.648 1.00 75.56 96 GLY A C 1
ATOM 788 O O . GLY A 1 96 ? -5.816 0.498 21.632 1.00 75.56 96 GLY A O 1
ATOM 789 N N . TYR A 1 97 ? -6.095 0.454 19.396 1.00 69.31 97 TYR A N 1
ATOM 790 C CA . TYR A 1 97 ? -4.968 1.357 19.084 1.00 69.31 97 TYR A CA 1
ATOM 791 C C . TYR A 1 97 ? -5.088 2.729 19.776 1.00 69.31 97 TYR A C 1
ATOM 793 O O . TYR A 1 97 ? -4.099 3.451 19.888 1.00 69.31 97 TYR A O 1
ATOM 801 N N . TYR A 1 98 ? -6.275 3.063 20.298 1.00 64.56 98 TYR A N 1
ATOM 802 C CA . TYR A 1 98 ? -6.509 4.203 21.177 1.00 64.56 98 TYR A CA 1
ATOM 803 C C . TYR A 1 98 ? -7.180 3.768 22.484 1.00 64.56 98 TYR A C 1
ATOM 805 O O . TYR A 1 98 ? -8.393 3.601 22.557 1.00 64.56 98 TYR A O 1
ATOM 813 N N . GLY A 1 99 ? -6.379 3.651 23.545 1.00 48.91 99 GLY A N 1
ATOM 814 C CA . GLY A 1 99 ? -6.843 3.562 24.936 1.00 48.91 99 GLY A CA 1
ATOM 815 C C . GLY A 1 99 ? -7.021 4.928 25.624 1.00 48.91 99 GLY A C 1
ATOM 816 O O . GLY A 1 99 ? -7.095 4.980 26.848 1.00 48.91 99 GLY A O 1
ATOM 817 N N . GLY A 1 100 ? -7.040 6.038 24.871 1.00 56.00 100 GLY A N 1
ATOM 818 C CA . GLY A 1 100 ? -7.047 7.413 25.394 1.00 56.00 100 GLY A CA 1
ATOM 819 C C . GLY A 1 100 ? -7.896 8.400 24.578 1.00 56.00 100 GLY A C 1
ATOM 820 O O . GLY A 1 100 ? -8.411 8.069 23.514 1.00 56.00 100 GLY A O 1
ATOM 821 N N . SER A 1 101 ? -8.036 9.630 25.086 1.00 53.97 101 SER A N 1
ATOM 822 C CA . SER A 1 101 ? -9.068 10.631 24.742 1.00 53.97 101 SER A CA 1
ATOM 823 C C . SER A 1 101 ? -9.047 11.252 23.333 1.00 53.97 101 SER A C 1
ATOM 825 O O . SER A 1 101 ? -9.867 12.128 23.069 1.00 53.97 101 SER A O 1
ATOM 827 N N . CYS A 1 102 ? -8.178 10.819 22.418 1.00 63.31 102 CYS A N 1
ATOM 828 C CA . CYS A 1 102 ? -8.130 11.340 21.045 1.00 63.31 102 CYS A CA 1
ATOM 829 C C . CYS A 1 102 ? -8.017 10.203 20.025 1.00 63.31 102 CYS A C 1
ATOM 831 O O . CYS A 1 102 ? -6.922 9.862 19.589 1.00 63.31 102 CYS A O 1
ATOM 833 N N . SER A 1 103 ? -9.160 9.634 19.634 1.00 80.12 103 SER A N 1
ATOM 834 C CA . SER A 1 103 ? -9.254 8.820 18.418 1.00 80.12 103 SER A CA 1
ATOM 835 C C . SER A 1 103 ? -9.088 9.727 17.188 1.00 80.12 103 SER A C 1
ATOM 837 O O . SER A 1 103 ? -9.644 10.829 17.184 1.00 80.12 103 SER A O 1
ATOM 839 N N . PRO A 1 104 ? -8.375 9.291 16.137 1.00 85.88 104 PRO A N 1
ATOM 840 C CA . PRO A 1 104 ? -8.169 10.067 14.927 1.00 85.88 104 PRO A CA 1
ATOM 841 C C . PRO A 1 104 ? -9.514 10.291 14.256 1.00 85.88 104 PRO A C 1
ATOM 843 O O . PRO A 1 104 ? -10.362 9.393 14.212 1.00 85.88 104 PRO A O 1
ATOM 846 N N . SER A 1 105 ? -9.722 11.498 13.738 1.00 90.88 105 SER A N 1
ATOM 847 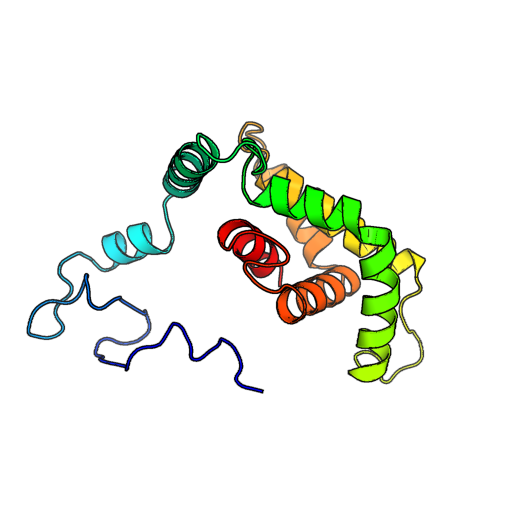C CA . SER A 1 105 ? -10.921 11.770 12.962 1.00 90.88 105 SER A CA 1
ATOM 848 C C . SER A 1 105 ? -10.840 11.053 11.614 1.00 90.88 105 SER A C 1
ATOM 850 O O . SER A 1 105 ? -9.759 10.768 11.095 1.00 90.88 105 SER A O 1
ATOM 852 N N . PHE A 1 106 ? -11.991 10.829 10.981 1.00 92.06 106 PHE A N 1
ATOM 853 C CA . PHE A 1 106 ? -12.044 10.306 9.613 1.00 92.06 106 PHE A CA 1
ATOM 854 C C . PHE A 1 106 ? -11.186 11.135 8.639 1.00 92.06 106 PHE A C 1
ATOM 856 O O . PHE A 1 106 ? -10.559 10.592 7.732 1.00 92.06 106 PHE A O 1
ATOM 863 N N . LYS A 1 107 ? -11.121 12.457 8.848 1.00 93.94 107 LYS A N 1
ATOM 864 C CA . LYS A 1 107 ? -10.305 13.372 8.042 1.00 93.94 107 LYS A CA 1
ATOM 865 C C . LYS A 1 107 ? -8.805 13.135 8.242 1.00 93.94 107 LYS A C 1
ATOM 867 O O . LYS A 1 107 ? -8.049 13.246 7.281 1.00 93.94 107 LYS A O 1
ATOM 872 N N . ASP A 1 108 ? -8.384 12.794 9.456 1.00 93.19 108 ASP A N 1
ATOM 873 C CA . ASP A 1 108 ? -6.982 12.496 9.758 1.00 93.19 108 ASP A CA 1
ATOM 874 C C . ASP A 1 108 ? -6.544 11.185 9.104 1.00 93.19 108 ASP A C 1
ATOM 876 O O . ASP A 1 108 ? -5.493 11.137 8.465 1.00 93.19 108 ASP A O 1
ATOM 880 N N . LEU A 1 109 ? -7.388 10.151 9.194 1.00 94.50 109 LEU A N 1
ATO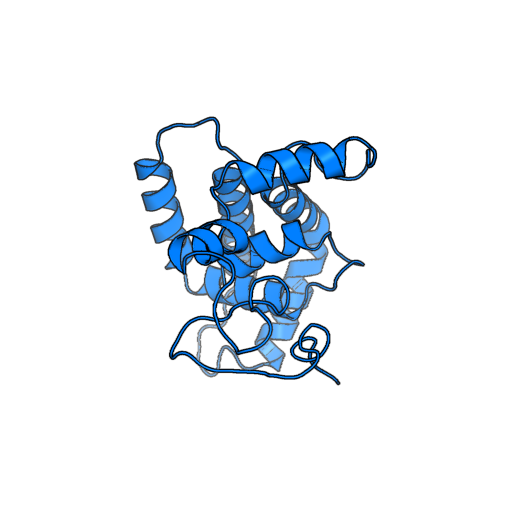M 881 C CA . LEU A 1 109 ? -7.161 8.860 8.538 1.00 94.50 109 LEU A CA 1
ATOM 882 C C . LEU A 1 109 ? -7.139 8.997 7.016 1.00 94.50 109 LEU A C 1
ATOM 884 O O . LEU A 1 109 ? -6.292 8.409 6.346 1.00 94.50 109 LEU A O 1
ATOM 888 N N . ASP A 1 110 ? -8.034 9.817 6.466 1.00 96.12 110 ASP A N 1
ATOM 889 C CA . ASP A 1 110 ? -8.033 10.129 5.045 1.00 96.12 110 ASP A CA 1
ATOM 890 C C . ASP A 1 110 ? -6.746 10.831 4.597 1.00 96.12 110 ASP A C 1
ATOM 892 O O . ASP A 1 110 ? -6.134 10.457 3.596 1.00 96.12 110 ASP A O 1
ATOM 896 N N . SER A 1 111 ? -6.328 11.849 5.348 1.00 95.12 111 SER A N 1
ATOM 897 C CA . SER A 1 111 ? -5.091 12.578 5.080 1.00 95.12 111 SER A CA 1
ATOM 898 C C . SER A 1 111 ? -3.884 11.636 5.111 1.00 95.12 111 SER A C 1
ATOM 900 O O . SER A 1 111 ? -3.062 11.652 4.199 1.00 95.12 111 SER A O 1
ATOM 902 N N . ALA A 1 112 ? -3.820 10.743 6.102 1.00 94.69 112 ALA A N 1
ATOM 903 C CA . ALA A 1 112 ? -2.771 9.735 6.208 1.00 94.69 112 ALA A CA 1
ATOM 904 C C . ALA A 1 112 ? -2.775 8.743 5.032 1.00 94.69 112 ALA A C 1
ATOM 906 O O . ALA A 1 112 ? -1.720 8.456 4.469 1.00 94.69 112 ALA A O 1
ATOM 907 N N . LEU A 1 113 ? -3.948 8.272 4.600 1.00 95.31 113 LEU A N 1
ATOM 908 C CA . LEU A 1 113 ? -4.060 7.388 3.439 1.00 95.31 113 LEU A CA 1
ATOM 909 C C . LEU A 1 113 ? -3.604 8.083 2.144 1.00 95.31 113 LEU A C 1
ATOM 911 O O . LEU A 1 113 ? -2.917 7.476 1.325 1.00 95.31 113 LEU A O 1
ATOM 915 N N . ARG A 1 114 ? -3.933 9.369 1.967 1.00 95.31 114 ARG A N 1
ATOM 916 C CA . ARG A 1 114 ? -3.445 10.184 0.839 1.00 95.31 114 ARG A CA 1
ATOM 917 C C . ARG A 1 114 ? -1.931 10.372 0.877 1.00 95.31 114 ARG A C 1
ATOM 919 O O . ARG A 1 114 ? -1.294 10.285 -0.168 1.00 95.31 114 ARG A O 1
ATOM 926 N N . SER A 1 115 ? -1.359 10.572 2.061 1.00 94.06 115 SER A N 1
ATOM 927 C CA . SER A 1 115 ? 0.092 10.635 2.242 1.00 94.06 115 SER A CA 1
ATOM 928 C C . SER A 1 115 ? 0.777 9.337 1.817 1.00 94.06 115 SER A C 1
ATOM 930 O O . SER A 1 115 ? 1.779 9.394 1.116 1.00 94.06 115 SER A O 1
ATOM 932 N N . ILE A 1 116 ? 0.211 8.173 2.155 1.00 93.44 116 ILE A N 1
ATOM 933 C CA . ILE A 1 116 ? 0.736 6.868 1.713 1.00 93.44 116 ILE A CA 1
ATOM 934 C C . ILE A 1 116 ? 0.692 6.743 0.189 1.00 93.44 116 ILE A C 1
ATOM 936 O O . ILE A 1 116 ? 1.673 6.324 -0.419 1.00 93.44 116 ILE A O 1
ATOM 940 N N . ILE A 1 117 ? -0.413 7.152 -0.442 1.00 94.44 117 ILE A N 1
ATOM 941 C CA . ILE 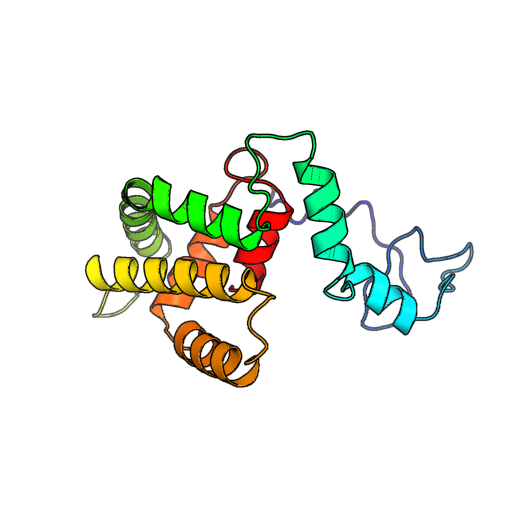A 1 117 ? -0.524 7.175 -1.909 1.00 94.44 117 ILE A CA 1
ATOM 942 C C . ILE A 1 117 ? 0.579 8.058 -2.510 1.00 94.44 117 ILE A C 1
ATOM 944 O O . ILE A 1 117 ? 1.245 7.638 -3.450 1.00 94.44 117 ILE A O 1
ATOM 948 N N . HIS A 1 118 ? 0.808 9.254 -1.961 1.00 91.38 118 HIS A N 1
ATOM 949 C CA . HIS A 1 118 ? 1.872 10.144 -2.431 1.00 91.38 118 HIS A CA 1
ATOM 950 C C . HIS A 1 118 ? 3.266 9.534 -2.257 1.00 91.38 118 HIS A C 1
ATOM 952 O O . HIS A 1 118 ? 4.064 9.605 -3.185 1.00 91.38 118 HIS A O 1
ATOM 958 N N . ILE A 1 119 ? 3.549 8.906 -1.112 1.00 90.00 119 ILE A N 1
ATOM 959 C CA . ILE A 1 119 ? 4.823 8.216 -0.871 1.00 90.00 119 ILE A CA 1
ATOM 960 C C . ILE A 1 119 ? 5.054 7.133 -1.927 1.00 90.00 119 ILE A C 1
ATOM 962 O O . ILE A 1 119 ? 6.110 7.101 -2.549 1.00 90.00 119 ILE A O 1
ATOM 966 N N . LEU A 1 120 ? 4.059 6.281 -2.174 1.00 91.00 120 LEU A N 1
ATOM 967 C CA . LEU A 1 120 ? 4.162 5.216 -3.172 1.00 91.00 120 LEU A CA 1
ATOM 968 C C . LEU A 1 120 ? 4.403 5.775 -4.582 1.00 91.00 120 LEU A C 1
ATOM 970 O O . LEU A 1 120 ? 5.234 5.254 -5.319 1.00 91.00 120 LEU A O 1
ATOM 974 N N . LEU A 1 121 ? 3.729 6.865 -4.953 1.00 90.00 121 LEU A N 1
ATOM 975 C CA . LEU A 1 121 ? 3.963 7.515 -6.245 1.00 90.00 121 LEU A CA 1
ATOM 976 C C . LEU A 1 121 ? 5.382 8.090 -6.355 1.00 90.00 121 LEU A C 1
ATOM 978 O O . LEU A 1 121 ? 6.009 7.919 -7.395 1.00 90.00 121 LEU A O 1
ATOM 982 N N . LEU A 1 122 ? 5.909 8.707 -5.292 1.00 86.31 122 LEU A N 1
ATOM 983 C CA . LEU A 1 122 ? 7.283 9.225 -5.262 1.00 86.31 122 LEU A CA 1
ATOM 984 C C . LEU A 1 122 ? 8.334 8.111 -5.347 1.00 86.31 122 LEU A C 1
ATOM 986 O O . LEU A 1 122 ? 9.354 8.291 -6.004 1.00 86.31 122 LEU A O 1
ATOM 990 N N . LEU A 1 123 ? 8.085 6.959 -4.717 1.00 82.62 123 LEU A N 1
ATOM 991 C CA . LEU A 1 123 ? 8.960 5.785 -4.818 1.00 82.62 123 LEU A CA 1
ATOM 992 C C . LEU A 1 123 ? 8.937 5.157 -6.222 1.00 82.62 123 LEU A C 1
ATOM 994 O O . LEU A 1 123 ? 9.944 4.613 -6.678 1.00 82.62 123 LEU A O 1
ATOM 998 N N . GLY A 1 124 ? 7.792 5.232 -6.907 1.00 82.31 124 GLY A N 1
ATOM 999 C CA . GLY A 1 124 ? 7.650 4.799 -8.297 1.00 82.31 124 GLY A CA 1
ATOM 1000 C C . GLY A 1 124 ? 8.280 5.767 -9.307 1.00 82.31 124 GLY A C 1
ATOM 1001 O O . GLY A 1 124 ? 8.735 5.334 -10.369 1.00 82.31 124 GLY A O 1
ATOM 1002 N N . ASP A 1 125 ? 8.340 7.059 -8.977 1.00 79.00 125 ASP A N 1
ATOM 1003 C CA . ASP A 1 125 ? 8.950 8.102 -9.804 1.00 79.00 125 ASP A CA 1
ATOM 1004 C C . ASP A 1 125 ? 10.481 8.056 -9.706 1.00 79.00 125 ASP A C 1
ATOM 1006 O O . ASP A 1 125 ? 11.114 8.750 -8.911 1.00 79.00 125 ASP A O 1
ATOM 1010 N N . LYS A 1 126 ? 11.092 7.184 -10.511 1.00 68.62 126 LYS A N 1
ATOM 1011 C CA . LYS A 1 126 ? 12.552 7.012 -10.588 1.00 68.62 126 LYS A CA 1
ATOM 1012 C C . LYS A 1 126 ? 13.240 7.956 -11.580 1.00 68.62 126 LYS A C 1
ATOM 1014 O O . LYS A 1 126 ? 14.456 7.890 -11.686 1.00 68.62 126 LYS A O 1
ATOM 1019 N N . ASP A 1 127 ? 12.488 8.795 -12.291 1.00 68.50 127 ASP A N 1
ATOM 1020 C CA . ASP A 1 127 ? 13.042 9.706 -13.307 1.00 68.50 127 ASP A CA 1
ATOM 1021 C C . ASP A 1 127 ? 13.392 11.088 -12.718 1.00 68.50 127 ASP A C 1
ATOM 1023 O O . ASP A 1 127 ? 13.914 11.964 -13.406 1.00 68.50 127 ASP A O 1
ATOM 1027 N N . ASN A 1 128 ? 13.094 11.288 -11.434 1.00 64.62 128 ASN A N 1
ATOM 1028 C CA . ASN A 1 128 ? 13.330 12.522 -10.703 1.00 64.62 128 ASN A CA 1
ATOM 1029 C C . ASN A 1 128 ? 14.583 12.352 -9.826 1.00 64.62 128 ASN A C 1
ATOM 1031 O O . ASN A 1 128 ? 14.507 11.692 -8.794 1.00 64.62 128 ASN A O 1
ATOM 1035 N N . ASP A 1 129 ? 15.723 12.905 -10.240 1.00 63.69 129 ASP A N 1
ATOM 1036 C CA . ASP A 1 129 ? 17.035 12.699 -9.589 1.00 63.69 129 ASP A CA 1
ATOM 1037 C C . ASP A 1 129 ? 17.203 13.433 -8.238 1.00 63.69 129 ASP A C 1
ATOM 1039 O O . ASP A 1 129 ? 18.264 13.372 -7.617 1.00 63.69 129 ASP A O 1
ATOM 1043 N N . ASP A 1 130 ? 16.177 14.143 -7.759 1.00 74.62 130 ASP A N 1
ATOM 1044 C CA . ASP A 1 130 ? 16.212 14.837 -6.465 1.00 74.62 130 ASP A CA 1
ATOM 1045 C C . ASP A 1 130 ? 15.849 13.883 -5.312 1.00 74.62 130 ASP A C 1
ATOM 1047 O O . ASP A 1 130 ? 14.784 13.963 -4.685 1.00 74.62 130 ASP A O 1
ATOM 1051 N N . ASP A 1 131 ? 16.735 12.915 -5.077 1.00 72.62 131 ASP A N 1
ATOM 1052 C CA . ASP A 1 131 ? 16.580 11.913 -4.021 1.00 72.62 131 ASP A CA 1
ATOM 1053 C C . ASP A 1 131 ? 16.564 12.546 -2.619 1.00 72.62 131 ASP A C 1
ATOM 1055 O O . ASP A 1 131 ? 15.844 12.062 -1.741 1.00 72.62 131 ASP A O 1
ATOM 1059 N N . ASP A 1 132 ? 17.264 13.668 -2.420 1.00 75.62 132 ASP A N 1
ATOM 1060 C CA . ASP A 1 132 ? 17.274 14.410 -1.153 1.00 75.62 132 ASP A CA 1
ATOM 1061 C C . ASP A 1 132 ? 15.887 14.993 -0.837 1.00 75.62 132 ASP A C 1
ATOM 1063 O O . ASP A 1 132 ? 15.383 14.852 0.284 1.00 75.62 132 ASP A O 1
ATOM 1067 N N . PHE A 1 133 ? 15.217 15.593 -1.828 1.00 75.00 133 PHE A N 1
ATOM 1068 C CA . PHE A 1 133 ? 13.854 16.102 -1.669 1.00 75.00 133 PHE A CA 1
ATOM 1069 C C . PHE A 1 133 ? 12.842 14.986 -1.382 1.00 75.00 133 PHE A C 1
ATOM 1071 O O . PHE A 1 133 ? 11.968 15.133 -0.517 1.00 75.00 133 PHE A O 1
ATOM 1078 N N . LYS A 1 134 ? 12.964 13.842 -2.069 1.00 75.12 134 LYS A N 1
ATOM 1079 C CA . LYS A 1 134 ? 12.099 12.679 -1.819 1.00 75.12 134 LYS A CA 1
ATOM 1080 C C . LYS A 1 134 ? 12.288 12.134 -0.411 1.00 75.12 134 LYS A C 1
ATOM 1082 O O . LYS A 1 134 ? 11.288 11.844 0.249 1.00 75.12 134 LYS A O 1
ATOM 1087 N N . TRP A 1 135 ? 13.530 12.027 0.063 1.00 76.31 135 TRP A N 1
ATOM 1088 C CA . TRP A 1 135 ? 13.813 11.559 1.420 1.00 76.31 135 TRP A CA 1
ATOM 1089 C C . TRP A 1 135 ? 13.268 12.522 2.476 1.00 76.31 135 TRP A C 1
ATOM 1091 O O . TRP A 1 135 ? 12.658 12.082 3.450 1.00 76.31 135 TRP A O 1
ATOM 1101 N N . ASP A 1 136 ? 13.397 13.835 2.285 1.00 78.50 136 ASP A N 1
ATOM 1102 C CA . ASP A 1 136 ? 12.827 14.810 3.220 1.00 78.50 136 ASP A CA 1
ATOM 1103 C C . ASP A 1 136 ? 11.300 14.649 3.345 1.00 78.50 136 ASP A C 1
ATOM 1105 O O . ASP A 1 136 ? 10.774 14.533 4.459 1.00 78.50 136 ASP A O 1
ATOM 1109 N N . ILE A 1 137 ? 10.586 14.535 2.218 1.00 76.31 137 ILE A N 1
ATOM 1110 C CA . ILE A 1 137 ? 9.138 14.275 2.208 1.00 76.31 137 ILE A CA 1
ATOM 1111 C C . ILE A 1 137 ? 8.814 12.932 2.862 1.00 76.31 137 ILE A C 1
ATOM 1113 O O . ILE A 1 137 ? 7.922 12.863 3.711 1.00 76.31 137 ILE A O 1
ATOM 1117 N N . PHE A 1 138 ? 9.532 11.874 2.489 1.00 77.31 138 PHE A N 1
ATOM 1118 C CA . PHE A 1 138 ? 9.331 10.536 3.030 1.00 77.31 138 PHE A CA 1
ATOM 1119 C C . PHE A 1 138 ? 9.488 10.538 4.554 1.00 77.31 138 PHE A C 1
ATOM 1121 O O . PHE A 1 138 ? 8.588 10.100 5.267 1.00 77.31 138 PHE A O 1
ATOM 1128 N N . SER A 1 139 ? 10.566 11.133 5.073 1.00 77.56 139 SER A N 1
ATOM 1129 C CA . SER A 1 139 ? 10.823 11.215 6.513 1.00 77.56 139 SER A CA 1
ATOM 1130 C C . SER A 1 139 ? 9.713 11.971 7.252 1.00 77.56 139 SER A C 1
ATOM 1132 O O . SER A 1 139 ? 9.243 11.529 8.302 1.00 77.56 139 SER A O 1
ATOM 1134 N N . LYS A 1 140 ? 9.225 13.083 6.687 1.00 79.31 140 LYS A N 1
ATOM 1135 C CA . LYS A 1 140 ? 8.144 13.883 7.278 1.00 79.31 140 LYS A CA 1
ATOM 1136 C C . LYS A 1 140 ? 6.831 13.113 7.332 1.00 79.31 140 LYS A C 1
ATOM 1138 O O . LYS A 1 140 ? 6.100 13.224 8.316 1.00 79.31 140 LYS A O 1
ATOM 1143 N N . LEU A 1 141 ? 6.527 12.343 6.291 1.00 77.38 141 LEU A N 1
ATOM 1144 C CA . LEU A 1 141 ? 5.284 11.585 6.198 1.00 77.38 141 LEU A CA 1
ATOM 1145 C C . LEU A 1 141 ? 5.317 10.307 7.050 1.00 77.38 141 LEU A C 1
ATOM 1147 O O . LEU A 1 141 ? 4.329 10.024 7.723 1.00 77.38 141 LEU A O 1
ATOM 1151 N N . CYS A 1 142 ? 6.442 9.590 7.107 1.00 73.50 142 CYS A N 1
ATOM 1152 C CA . CYS A 1 142 ? 6.609 8.392 7.942 1.00 73.50 142 CYS A CA 1
ATOM 1153 C C . CYS A 1 142 ? 6.629 8.699 9.448 1.00 73.50 142 CYS A C 1
ATOM 1155 O O . CYS A 1 142 ? 6.220 7.875 10.263 1.00 73.50 142 CYS A O 1
ATOM 1157 N N . ASN A 1 143 ? 7.026 9.912 9.843 1.00 77.56 143 ASN A N 1
ATOM 1158 C CA . ASN A 1 143 ? 6.950 10.349 11.241 1.00 77.56 143 ASN A CA 1
ATOM 1159 C C . ASN A 1 143 ? 5.518 10.684 11.707 1.00 77.56 143 ASN A C 1
ATOM 1161 O O . ASN A 1 143 ? 5.299 10.995 12.880 1.00 77.56 143 ASN A O 1
ATOM 1165 N N . ASN A 1 144 ? 4.521 10.627 10.821 1.00 85.88 144 ASN A N 1
ATOM 1166 C CA . ASN A 1 144 ? 3.132 10.860 11.184 1.00 85.88 144 ASN A CA 1
ATOM 1167 C C . ASN A 1 144 ? 2.511 9.598 11.807 1.00 85.88 144 ASN A C 1
ATOM 1169 O O . ASN A 1 144 ? 2.353 8.572 11.147 1.00 85.88 144 ASN A O 1
ATOM 1173 N N . GLN A 1 145 ? 2.073 9.690 13.066 1.00 88.19 145 GLN A N 1
ATOM 1174 C CA . GLN A 1 145 ? 1.439 8.576 13.782 1.00 88.19 145 GLN A CA 1
ATOM 1175 C C . GLN A 1 145 ? 0.252 7.963 13.017 1.00 88.19 145 GLN A C 1
ATOM 1177 O O . GLN A 1 145 ? 0.079 6.746 13.026 1.00 88.19 145 GLN A O 1
ATOM 1182 N N . HIS A 1 146 ? -0.560 8.779 12.339 1.00 90.88 146 HIS A N 1
ATOM 1183 C CA . HIS A 1 146 ? -1.699 8.281 11.571 1.00 90.88 146 HIS A CA 1
ATOM 1184 C C . HIS A 1 146 ? -1.257 7.505 10.329 1.00 90.88 146 HIS A C 1
ATOM 1186 O O . HIS A 1 146 ? -1.909 6.526 9.976 1.00 90.88 146 HIS A O 1
ATOM 1192 N N . VAL A 1 147 ? -0.144 7.892 9.697 1.00 91.44 147 VAL A N 1
ATOM 1193 C CA . VAL A 1 147 ? 0.438 7.131 8.580 1.00 91.44 147 VAL A CA 1
ATOM 1194 C C . VAL A 1 147 ? 0.845 5.744 9.064 1.00 91.44 147 VAL A C 1
ATOM 1196 O O . VAL A 1 147 ? 0.403 4.772 8.465 1.00 91.44 147 VAL A O 1
ATOM 1199 N N . ASN A 1 148 ? 1.534 5.640 10.203 1.00 88.56 148 ASN A N 1
ATOM 1200 C CA . ASN A 1 148 ? 1.941 4.349 10.776 1.00 88.56 148 ASN A CA 1
ATOM 1201 C C . ASN A 1 148 ? 0.754 3.436 11.120 1.00 88.56 148 ASN A C 1
ATOM 1203 O O . ASN A 1 148 ? 0.806 2.219 10.937 1.00 88.56 148 ASN A O 1
ATOM 1207 N N . ILE A 1 149 ? -0.351 4.011 11.601 1.00 90.62 149 ILE A N 1
ATOM 1208 C CA . ILE A 1 149 ? -1.581 3.252 11.869 1.00 90.62 149 ILE A CA 1
ATOM 1209 C C . ILE A 1 149 ? -2.171 2.711 10.568 1.00 90.62 149 ILE A C 1
ATOM 1211 O O . ILE A 1 149 ? -2.539 1.537 10.496 1.00 90.62 149 ILE A O 1
ATOM 1215 N N . VAL A 1 150 ? -2.252 3.550 9.534 1.00 93.06 150 VAL A N 1
ATOM 1216 C CA . VAL A 1 150 ? -2.801 3.150 8.236 1.00 93.06 150 VAL A CA 1
ATOM 1217 C C . VAL A 1 150 ? -1.898 2.117 7.555 1.00 93.06 150 VAL A C 1
ATOM 1219 O O . VAL A 1 150 ? -2.419 1.134 7.035 1.00 93.06 150 VAL A O 1
ATOM 1222 N N . THR A 1 151 ? -0.570 2.275 7.577 1.00 91.56 151 THR A N 1
ATOM 1223 C CA . THR A 1 151 ? 0.364 1.296 6.992 1.00 91.56 151 THR A CA 1
ATOM 1224 C C . THR A 1 151 ? 0.286 -0.045 7.714 1.00 91.56 151 THR A C 1
ATOM 1226 O O . THR A 1 151 ? 0.153 -1.077 7.057 1.00 91.56 151 THR A O 1
ATOM 1229 N N . THR A 1 152 ? 0.231 -0.042 9.051 1.00 90.38 152 THR A N 1
ATOM 1230 C CA . THR A 1 152 ? 0.044 -1.268 9.847 1.00 90.38 152 THR A CA 1
ATOM 1231 C C . THR A 1 152 ? -1.274 -1.971 9.516 1.00 90.38 152 THR A C 1
ATOM 1233 O O . THR A 1 152 ? -1.323 -3.197 9.383 1.00 90.38 152 THR A O 1
ATOM 1236 N N . TYR A 1 153 ? -2.358 -1.206 9.377 1.00 93.06 153 TYR A N 1
ATOM 1237 C CA . TYR A 1 153 ? -3.646 -1.744 8.955 1.00 93.06 153 TYR A CA 1
ATOM 1238 C C . TYR A 1 153 ? -3.558 -2.380 7.563 1.00 93.06 153 TYR A C 1
ATOM 1240 O O . TYR A 1 153 ? -4.004 -3.514 7.379 1.00 93.06 153 TYR A O 1
ATOM 1248 N N . LEU A 1 154 ? -2.965 -1.680 6.589 1.00 92.88 154 LEU A N 1
ATOM 1249 C CA . LEU A 1 154 ? -2.830 -2.178 5.222 1.00 92.88 154 LEU A CA 1
ATOM 1250 C C . LEU A 1 154 ? -1.996 -3.467 5.175 1.00 92.88 154 LEU A C 1
ATOM 1252 O O . LEU A 1 154 ? -2.436 -4.425 4.542 1.00 92.88 154 LEU A O 1
ATOM 1256 N N . ASP A 1 155 ? -0.871 -3.546 5.893 1.00 90.12 155 ASP A N 1
ATOM 1257 C CA . ASP A 1 155 ? -0.051 -4.768 5.955 1.00 90.12 155 ASP A CA 1
ATOM 1258 C C . ASP A 1 155 ? -0.839 -5.975 6.495 1.00 90.12 155 ASP A C 1
ATOM 1260 O O . ASP A 1 155 ? -0.797 -7.069 5.927 1.00 90.12 155 ASP A O 1
ATOM 1264 N N . LYS A 1 156 ? -1.630 -5.770 7.556 1.00 88.44 156 LYS A N 1
ATOM 1265 C CA . LYS A 1 156 ? -2.471 -6.827 8.139 1.00 88.44 156 LYS A CA 1
ATOM 1266 C C . LYS A 1 156 ? -3.655 -7.216 7.244 1.00 88.44 156 LYS A C 1
ATOM 1268 O O . LYS A 1 156 ? -4.121 -8.355 7.318 1.00 88.44 156 LYS A O 1
ATOM 1273 N N . ARG A 1 157 ? -4.186 -6.282 6.447 1.00 91.06 157 ARG A N 1
ATOM 1274 C CA . ARG A 1 157 ? -5.471 -6.436 5.743 1.00 91.06 157 ARG A CA 1
ATOM 1275 C C . ARG A 1 157 ? -5.342 -6.897 4.293 1.00 91.06 157 ARG A C 1
ATOM 1277 O O . ARG A 1 157 ? -6.259 -7.570 3.802 1.00 91.06 157 ARG A O 1
ATOM 1284 N N . VAL A 1 158 ? -4.257 -6.527 3.612 1.00 88.38 158 VAL A N 1
ATOM 1285 C CA . VAL A 1 158 ? -4.010 -6.863 2.203 1.00 88.38 158 VAL A CA 1
ATOM 1286 C C . VAL A 1 158 ? -3.836 -8.371 2.051 1.00 88.38 158 VAL A C 1
ATOM 1288 O O . VAL A 1 158 ? -2.964 -8.975 2.667 1.00 88.38 158 VAL A O 1
ATOM 1291 N N . CYS A 1 159 ? -4.655 -8.991 1.203 1.00 86.25 159 CYS A N 1
ATOM 1292 C CA . CYS A 1 159 ? -4.577 -10.412 0.880 1.00 86.25 159 CYS A CA 1
ATOM 1293 C C . CYS A 1 159 ? -4.068 -10.628 -0.547 1.00 86.25 159 CYS A C 1
ATOM 1295 O O . CYS A 1 159 ? -4.663 -10.160 -1.516 1.00 86.25 159 CYS A O 1
ATOM 1297 N N . LEU A 1 160 ? -3.011 -11.424 -0.683 1.00 81.31 160 LEU A N 1
ATOM 1298 C CA . LEU A 1 160 ? -2.437 -11.813 -1.971 1.00 81.31 160 LEU A CA 1
ATOM 1299 C C . LEU A 1 160 ? -2.995 -13.171 -2.437 1.00 81.31 160 LEU A C 1
ATOM 1301 O O . LEU A 1 160 ? -3.186 -14.052 -1.596 1.00 81.31 160 LEU A O 1
ATOM 1305 N N . PRO A 1 161 ? -3.239 -13.388 -3.746 1.00 82.31 161 PRO A N 1
ATOM 1306 C CA . PRO A 1 161 ? -3.171 -12.427 -4.857 1.00 82.31 161 PRO A CA 1
ATOM 1307 C C . PRO A 1 161 ? -4.497 -11.673 -5.089 1.00 82.31 161 PRO A C 1
ATOM 1309 O O . PRO A 1 161 ? -4.688 -11.078 -6.143 1.00 82.31 161 PRO A O 1
ATOM 1312 N N . ARG A 1 162 ? -5.456 -11.761 -4.154 1.00 85.38 162 ARG A N 1
ATOM 1313 C CA . ARG A 1 162 ? -6.822 -11.246 -4.345 1.00 85.38 162 ARG A CA 1
ATOM 1314 C C . ARG A 1 162 ? -6.857 -9.729 -4.526 1.00 85.38 162 ARG A C 1
ATOM 1316 O O . ARG A 1 162 ? -7.567 -9.247 -5.399 1.00 85.38 162 ARG A O 1
ATOM 1323 N N . ASP A 1 163 ? -6.144 -9.008 -3.667 1.00 84.56 163 ASP A N 1
ATOM 1324 C CA . ASP A 1 163 ? -6.245 -7.552 -3.578 1.00 84.56 163 ASP A CA 1
ATOM 1325 C C . ASP A 1 163 ? -5.192 -6.858 -4.462 1.00 84.56 163 ASP A C 1
ATOM 1327 O O . ASP A 1 163 ? -5.462 -5.787 -4.995 1.00 84.56 163 ASP A O 1
ATOM 1331 N N . MET A 1 164 ? -4.007 -7.463 -4.630 1.00 85.88 164 MET A N 1
ATOM 1332 C CA . MET A 1 164 ? -2.919 -6.985 -5.499 1.00 85.88 164 MET A CA 1
ATOM 1333 C C . MET A 1 164 ? -1.855 -8.073 -5.731 1.00 85.88 164 MET A C 1
ATOM 1335 O O . MET A 1 164 ? -1.929 -9.158 -5.148 1.00 85.88 164 MET A O 1
ATOM 1339 N N . GLY A 1 165 ? -0.849 -7.782 -6.565 1.00 83.81 165 GLY A N 1
ATOM 1340 C CA . GLY A 1 165 ? 0.336 -8.628 -6.742 1.00 83.81 165 GLY A CA 1
ATOM 1341 C C . GLY A 1 165 ? 1.326 -8.553 -5.570 1.00 83.81 165 GLY A C 1
ATOM 1342 O O . GLY A 1 165 ? 1.385 -7.558 -4.848 1.00 83.81 165 GLY A O 1
ATOM 1343 N N . SER A 1 166 ? 2.140 -9.601 -5.388 1.00 84.50 166 SER A N 1
ATOM 1344 C CA . SER A 1 166 ? 3.133 -9.666 -4.301 1.00 84.50 166 SER A CA 1
ATOM 1345 C C . SER A 1 166 ? 4.129 -8.500 -4.287 1.00 84.50 166 SER A C 1
ATOM 1347 O O . SER A 1 166 ? 4.390 -7.996 -3.195 1.00 84.50 166 SER A O 1
ATOM 1349 N N . PRO A 1 167 ? 4.651 -8.023 -5.437 1.00 85.25 167 PRO A N 1
ATOM 1350 C CA . PRO A 1 167 ? 5.523 -6.849 -5.453 1.00 85.25 167 PRO A CA 1
ATOM 1351 C C . PRO A 1 167 ? 4.822 -5.584 -4.939 1.00 85.25 167 PRO A C 1
ATOM 1353 O O . PRO A 1 167 ? 5.395 -4.860 -4.137 1.00 85.25 167 PRO A O 1
ATOM 1356 N N . CYS A 1 168 ? 3.554 -5.369 -5.303 1.00 86.44 168 CYS A N 1
ATOM 1357 C CA . CYS A 1 168 ? 2.760 -4.226 -4.842 1.00 86.44 168 CYS A CA 1
ATOM 1358 C C . CYS A 1 168 ? 2.584 -4.243 -3.315 1.00 86.44 168 CYS A C 1
ATOM 1360 O O . CYS A 1 168 ? 2.756 -3.226 -2.648 1.00 86.44 168 CYS A O 1
ATOM 1362 N N . ALA A 1 169 ? 2.286 -5.413 -2.741 1.00 86.00 169 ALA A N 1
ATOM 1363 C CA . ALA A 1 169 ? 2.180 -5.548 -1.289 1.00 86.00 169 ALA A CA 1
ATOM 1364 C C . ALA A 1 169 ? 3.534 -5.396 -0.583 1.00 86.00 169 ALA A C 1
ATOM 1366 O O . ALA A 1 169 ? 3.576 -4.876 0.530 1.00 86.00 169 ALA A O 1
ATOM 1367 N N . ALA A 1 170 ? 4.635 -5.814 -1.214 1.00 85.56 170 ALA A N 1
ATOM 1368 C CA . ALA A 1 170 ? 5.972 -5.559 -0.689 1.00 85.56 170 ALA A CA 1
ATOM 1369 C C . ALA A 1 170 ? 6.256 -4.048 -0.608 1.00 85.56 170 ALA A C 1
ATOM 1371 O O . ALA A 1 170 ? 6.720 -3.592 0.431 1.00 85.56 170 ALA A O 1
ATOM 1372 N N . SER A 1 171 ? 5.875 -3.265 -1.625 1.00 86.94 171 SER A N 1
ATOM 1373 C CA . SER A 1 171 ? 5.996 -1.798 -1.608 1.00 86.94 171 SER A CA 1
ATOM 1374 C C . SER A 1 171 ? 5.159 -1.116 -0.517 1.00 86.94 171 SER A C 1
ATOM 1376 O O . SER A 1 171 ? 5.507 -0.032 -0.069 1.00 86.94 171 SER A O 1
ATOM 1378 N N . ILE A 1 172 ? 4.051 -1.719 -0.073 1.00 87.31 172 ILE A N 1
ATOM 1379 C CA . ILE A 1 172 ? 3.286 -1.215 1.083 1.00 87.31 172 ILE A CA 1
ATOM 1380 C C . ILE A 1 172 ? 4.002 -1.570 2.390 1.00 87.31 172 ILE A C 1
ATOM 1382 O O . ILE A 1 172 ? 4.055 -0.756 3.307 1.00 87.31 172 ILE A O 1
ATOM 1386 N N . ARG A 1 173 ? 4.562 -2.780 2.478 1.00 84.56 173 ARG A N 1
ATOM 1387 C CA . ARG A 1 173 ? 5.259 -3.280 3.672 1.00 84.56 173 ARG A CA 1
ATOM 1388 C C . ARG A 1 173 ? 6.527 -2.524 4.008 1.00 84.56 173 ARG A C 1
ATOM 1390 O O . ARG A 1 173 ? 6.863 -2.437 5.176 1.00 84.56 173 ARG A O 1
ATOM 1397 N N . THR A 1 174 ? 7.215 -1.969 3.018 1.00 83.00 174 THR A N 1
ATOM 1398 C CA . THR A 1 174 ? 8.379 -1.107 3.264 1.00 83.00 174 THR A CA 1
ATOM 1399 C C . THR A 1 174 ? 8.012 0.197 3.983 1.00 83.00 174 THR A C 1
ATOM 1401 O O . THR A 1 174 ? 8.908 0.896 4.445 1.00 83.00 174 THR A O 1
ATOM 1404 N N . LEU A 1 175 ? 6.717 0.530 4.086 1.00 81.38 175 LEU A N 1
ATOM 1405 C CA . LEU A 1 175 ? 6.208 1.710 4.790 1.00 81.38 175 LEU A CA 1
ATOM 1406 C C . LEU A 1 175 ? 5.741 1.423 6.229 1.00 81.38 175 LEU A C 1
ATOM 1408 O O . LEU A 1 175 ? 5.364 2.367 6.924 1.00 81.38 175 LEU A O 1
ATOM 1412 N N . ALA A 1 176 ? 5.663 0.152 6.641 1.00 71.50 176 ALA A N 1
ATOM 1413 C CA . ALA A 1 176 ? 5.136 -0.289 7.939 1.00 71.50 176 ALA A CA 1
ATOM 1414 C C . ALA A 1 176 ? 6.267 -0.689 8.894 1.00 71.50 176 ALA A C 1
ATOM 1416 O O . ALA A 1 176 ? 6.150 -0.350 10.093 1.00 71.50 176 ALA A O 1
#

Radius of gyration: 18.91 Å; chains: 1; bounding box: 45×45×46 Å

pLDDT: mean 74.55, std 18.36, range [27.98, 96.12]

Secondary structure (DSSP, 8-state):
---GGGTS-------STT----TTSB-TTS-BSS-HHHHHHHHHT-HHHHHHHHHHHHHT-TTS-TT-HHHHHHHHHHHHHHHHHHHHHHHHHHHTS--SS-PPPHHHHHHHHHHHHHHHHHHH--S---HHHHHHHHHHHHT-HHHHHHHHHHHHH--TTTTS-HHHHHHHHTT-

Organism: NCBI:txid49249